Protein AF-A0A6N6RQI7-F1 (afdb_monomer_lite)

Sequence (78 aa):
LHNLAGLVLGYSAARLSGMDVKKARAVSIEVGMQNSGLAVALANIHFIPLAALPAAIFSVWHNISGSAIAWWWRRHAV

pLDDT: mean 96.38, std 6.11, range [50.69, 98.5]

Radius of gyration: 14.49 Å; chains: 1; bounding box: 31×24×38 Å

Structure (mmCIF, N/CA/C/O backbone):
data_AF-A0A6N6RQI7-F1
#
_entry.id   AF-A0A6N6RQI7-F1
#
loop_
_atom_site.group_PDB
_atom_site.id
_atom_site.type_symbol
_atom_site.label_atom_id
_atom_site.label_alt_id
_atom_site.label_comp_id
_atom_site.label_asym_id
_atom_site.label_entity_id
_atom_site.label_seq_id
_atom_site.pdbx_PDB_ins_code
_atom_site.Cartn_x
_atom_site.Cartn_y
_atom_site.Cartn_z
_atom_site.occupancy
_atom_site.B_iso_or_equiv
_atom_site.auth_seq_id
_atom_site.auth_comp_id
_atom_site.auth_asym_id
_atom_site.auth_atom_id
_atom_site.pdbx_PDB_model_num
ATOM 1 N N . LEU A 1 1 ? -4.465 0.043 -7.880 1.00 95.50 1 LEU A N 1
ATOM 2 C CA . LEU A 1 1 ? -5.087 -1.118 -7.194 1.00 95.50 1 LEU A CA 1
ATOM 3 C C . LEU A 1 1 ? -4.177 -1.713 -6.120 1.00 95.50 1 LEU A C 1
ATOM 5 O O . LEU A 1 1 ? -4.567 -1.655 -4.966 1.00 95.50 1 LEU A O 1
ATOM 9 N N . HIS A 1 2 ? -2.971 -2.194 -6.458 1.00 97.69 2 HIS A N 1
ATOM 10 C CA . HIS A 1 2 ? -2.050 -2.859 -5.512 1.00 97.69 2 HIS A CA 1
ATOM 11 C C . HIS A 1 2 ? -1.836 -2.093 -4.190 1.00 97.69 2 HIS A C 1
ATOM 13 O O . HIS A 1 2 ? -2.050 -2.649 -3.122 1.00 97.69 2 HIS A O 1
ATOM 19 N N . ASN A 1 3 ? -1.486 -0.802 -4.248 1.00 97.94 3 ASN A N 1
ATOM 20 C CA . ASN A 1 3 ? -1.287 0.025 -3.049 1.00 97.94 3 ASN A CA 1
ATOM 21 C C . ASN A 1 3 ? -2.550 0.124 -2.173 1.00 97.94 3 ASN A C 1
ATOM 23 O O . ASN A 1 3 ? -2.473 -0.070 -0.967 1.00 97.94 3 ASN A O 1
ATOM 27 N N . LEU A 1 4 ? -3.714 0.390 -2.776 1.00 97.75 4 LEU A N 1
ATOM 28 C CA . LEU A 1 4 ? -4.976 0.499 -2.036 1.00 97.75 4 LEU A CA 1
ATOM 29 C C . LEU A 1 4 ? -5.369 -0.837 -1.398 1.00 97.75 4 LEU A C 1
ATOM 31 O O . LEU A 1 4 ? -5.828 -0.857 -0.261 1.00 97.75 4 LEU A O 1
ATOM 35 N N . ALA A 1 5 ? -5.144 -1.948 -2.104 1.00 98.38 5 ALA A N 1
ATOM 36 C CA . ALA A 1 5 ? -5.327 -3.279 -1.543 1.00 98.38 5 ALA A CA 1
ATOM 37 C C . ALA A 1 5 ? -4.388 -3.504 -0.349 1.00 98.38 5 ALA A C 1
ATOM 39 O O . ALA A 1 5 ? -4.852 -3.961 0.687 1.00 98.38 5 ALA A O 1
ATOM 40 N N . GLY A 1 6 ? -3.114 -3.111 -0.447 1.00 98.31 6 GLY A N 1
ATOM 41 C CA . GLY A 1 6 ? -2.169 -3.167 0.671 1.00 98.31 6 GLY A CA 1
ATOM 42 C C . GLY A 1 6 ? -2.624 -2.346 1.883 1.00 98.31 6 GLY A C 1
ATOM 43 O O . GLY A 1 6 ? -2.638 -2.864 2.996 1.00 98.31 6 GLY A O 1
ATOM 44 N N . LEU A 1 7 ? -3.096 -1.113 1.668 1.00 98.12 7 LEU A N 1
ATOM 45 C CA . LEU A 1 7 ? -3.647 -0.264 2.733 1.00 98.12 7 LEU A CA 1
ATOM 46 C C . LEU A 1 7 ? -4.858 -0.928 3.416 1.00 98.12 7 LEU A C 1
ATOM 48 O O . LEU A 1 7 ? -4.905 -1.016 4.645 1.00 98.12 7 LEU A O 1
ATOM 52 N N . VAL A 1 8 ? -5.830 -1.419 2.640 1.00 98.25 8 VAL A N 1
ATOM 53 C CA . VAL A 1 8 ? -7.063 -2.031 3.168 1.00 98.25 8 VAL A CA 1
ATOM 54 C C . VAL A 1 8 ? -6.777 -3.362 3.857 1.00 98.25 8 VAL A C 1
ATOM 56 O O . VAL A 1 8 ? -7.212 -3.568 4.987 1.00 98.25 8 VAL A O 1
ATOM 59 N N . LEU A 1 9 ? -6.037 -4.259 3.207 1.00 98.44 9 LEU A N 1
ATOM 60 C CA . LEU A 1 9 ? -5.718 -5.575 3.755 1.00 98.44 9 LEU A CA 1
ATOM 61 C C . LEU A 1 9 ? -4.802 -5.460 4.972 1.00 98.44 9 LEU A C 1
ATOM 63 O O . LEU A 1 9 ? -5.044 -6.151 5.953 1.00 98.44 9 LEU A O 1
ATOM 67 N N . GLY A 1 10 ? -3.817 -4.557 4.958 1.00 98.38 10 GLY A N 1
ATOM 68 C CA . GLY A 1 10 ? -2.955 -4.298 6.112 1.00 98.38 10 GLY A CA 1
ATOM 69 C C . GLY A 1 10 ? -3.743 -3.784 7.318 1.00 98.38 10 GLY A C 1
ATOM 70 O O . GLY A 1 10 ? -3.573 -4.288 8.428 1.00 98.38 10 GLY A O 1
ATOM 71 N N . TYR A 1 11 ? -4.676 -2.848 7.100 1.00 98.44 11 TYR A N 1
ATOM 72 C CA . TYR A 1 11 ? -5.568 -2.376 8.163 1.00 98.44 11 TYR A CA 1
ATOM 73 C C . TYR A 1 11 ? -6.458 -3.502 8.698 1.00 98.44 11 TYR A C 1
ATOM 75 O O . TYR A 1 11 ? -6.502 -3.742 9.906 1.00 98.44 11 TYR A O 1
ATOM 83 N N . SER A 1 12 ? -7.160 -4.207 7.808 1.00 98.25 12 SER A N 1
ATOM 84 C CA . SER A 1 12 ? -8.084 -5.279 8.180 1.00 98.25 12 SER A CA 1
ATOM 85 C C . SER A 1 12 ? -7.367 -6.415 8.901 1.00 98.25 12 SER A C 1
ATOM 87 O O . SER A 1 12 ? -7.839 -6.847 9.947 1.00 98.25 12 SER A O 1
ATOM 89 N N . ALA A 1 13 ? -6.204 -6.851 8.414 1.00 98.50 13 ALA A N 1
ATOM 90 C CA . ALA A 1 13 ? -5.403 -7.886 9.060 1.00 98.50 13 ALA A CA 1
ATOM 91 C C . ALA A 1 13 ? -4.976 -7.467 10.474 1.00 98.50 13 ALA A C 1
ATOM 93 O O . ALA A 1 13 ? -5.143 -8.236 11.415 1.00 98.50 13 ALA A O 1
ATOM 94 N N . ALA A 1 14 ? -4.509 -6.229 10.663 1.00 98.38 14 ALA A N 1
ATOM 95 C CA . ALA A 1 14 ? -4.148 -5.730 11.989 1.00 98.38 14 ALA A CA 1
ATOM 96 C C . ALA A 1 14 ? -5.350 -5.678 12.949 1.00 98.38 14 ALA A C 1
ATOM 98 O O . ALA A 1 14 ? -5.229 -6.045 14.120 1.00 98.38 14 ALA A O 1
ATOM 99 N N . ARG A 1 15 ? -6.526 -5.260 12.458 1.00 98.19 15 ARG A N 1
ATOM 100 C CA . ARG A 1 15 ? -7.766 -5.243 13.251 1.00 98.19 15 ARG A CA 1
ATOM 101 C C . ARG A 1 15 ? -8.242 -6.650 13.610 1.00 98.19 15 ARG A C 1
ATOM 103 O O . ARG A 1 15 ? -8.640 -6.858 14.753 1.00 98.19 15 ARG A O 1
ATOM 110 N N . LEU A 1 16 ? -8.168 -7.601 12.678 1.00 98.31 16 LEU A N 1
ATOM 111 C CA . LEU A 1 16 ? -8.496 -9.012 12.918 1.00 98.31 16 LEU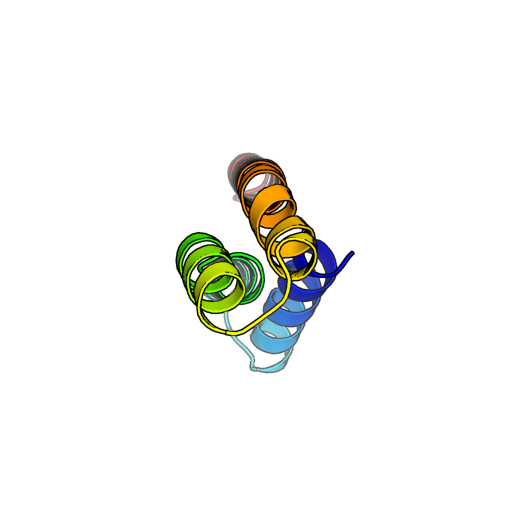 A CA 1
ATOM 112 C C . LEU A 1 16 ? -7.538 -9.659 13.928 1.00 98.31 16 LEU A C 1
ATOM 114 O O . LEU A 1 16 ? -7.965 -10.480 14.730 1.00 98.31 16 LEU A O 1
ATOM 118 N N . SER A 1 17 ? -6.279 -9.221 13.962 1.00 98.31 17 SER A N 1
ATOM 119 C CA . SER A 1 17 ? -5.287 -9.623 14.969 1.00 98.31 17 SER A CA 1
ATOM 120 C C . SER A 1 17 ? -5.457 -8.933 16.334 1.00 98.31 17 SER A C 1
ATOM 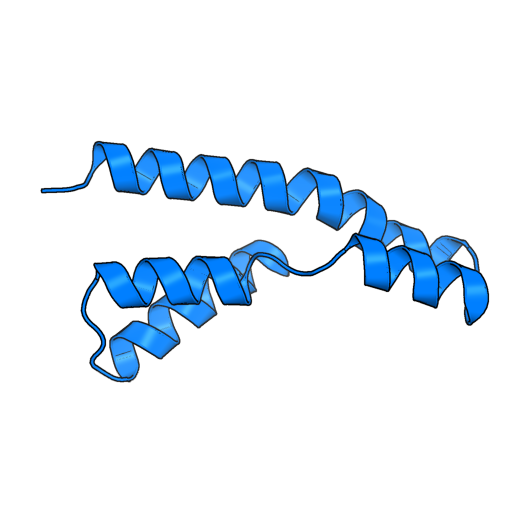122 O O . SER A 1 17 ? -4.591 -9.061 17.197 1.00 98.31 17 SER A O 1
ATOM 124 N N . GLY A 1 18 ? -6.534 -8.168 16.548 1.00 97.81 18 GLY A N 1
ATOM 125 C CA . GLY A 1 18 ? -6.840 -7.531 17.833 1.00 97.81 18 GLY A CA 1
ATOM 126 C C . GLY A 1 18 ? -6.055 -6.249 18.134 1.00 97.81 18 GLY A C 1
ATOM 127 O O . GLY A 1 18 ? -6.105 -5.754 19.259 1.00 97.81 18 GLY A O 1
ATOM 128 N N . MET A 1 19 ? -5.339 -5.677 17.159 1.00 98.12 19 MET A N 1
ATOM 129 C CA . MET A 1 19 ? -4.602 -4.428 17.368 1.00 98.12 19 MET A CA 1
ATOM 130 C C . MET A 1 19 ? -5.547 -3.232 17.520 1.00 98.12 19 MET A C 1
ATOM 132 O O . MET A 1 19 ? -6.569 -3.131 16.833 1.00 98.12 19 MET A O 1
ATOM 136 N N . ASP A 1 20 ? -5.175 -2.279 18.377 1.00 97.19 20 ASP A N 1
ATOM 137 C CA . ASP A 1 20 ? -5.865 -0.993 18.474 1.00 97.19 20 ASP A CA 1
ATOM 138 C C . ASP A 1 20 ? -5.805 -0.202 17.151 1.00 97.19 20 ASP A C 1
ATOM 140 O O . ASP A 1 20 ? -5.037 -0.505 16.233 1.00 97.19 20 ASP A O 1
ATOM 144 N N . VAL A 1 21 ? -6.646 0.828 17.034 1.00 96.31 21 VAL A N 1
ATOM 145 C CA . VAL A 1 21 ? -6.774 1.614 15.797 1.00 96.31 21 VAL A CA 1
ATOM 146 C C . VAL A 1 21 ? -5.462 2.304 15.419 1.00 96.31 21 VAL A C 1
ATOM 148 O O . VAL A 1 21 ? -5.153 2.394 14.233 1.00 96.31 21 VAL A O 1
ATOM 151 N N . LYS A 1 22 ? -4.667 2.774 16.389 1.00 96.38 22 LYS A N 1
ATOM 152 C CA . LYS A 1 22 ? -3.402 3.469 16.102 1.00 96.38 22 LYS A CA 1
ATOM 153 C C . LYS A 1 22 ? -2.399 2.505 15.470 1.00 96.38 22 LYS A C 1
ATOM 155 O O . LYS A 1 22 ? -1.839 2.817 14.421 1.00 96.38 22 LYS A O 1
ATOM 160 N N . LYS A 1 23 ? -2.239 1.316 16.052 1.00 97.94 23 LYS A N 1
ATOM 161 C CA . LYS A 1 23 ? -1.389 0.247 15.512 1.00 97.94 23 LYS A CA 1
ATOM 162 C C . LYS A 1 23 ? -1.893 -0.243 14.157 1.00 97.94 23 LYS A C 1
ATOM 164 O O . LYS A 1 23 ? -1.100 -0.368 13.233 1.00 97.94 23 LYS A O 1
ATOM 169 N N . ALA A 1 24 ? -3.202 -0.435 13.992 1.00 98.25 24 ALA A N 1
ATOM 170 C CA . ALA A 1 24 ? -3.766 -0.865 12.713 1.00 98.25 24 ALA A CA 1
ATOM 171 C C . ALA A 1 24 ? -3.548 0.155 11.582 1.00 98.25 24 ALA A C 1
ATOM 173 O O . ALA A 1 24 ? -3.266 -0.235 10.450 1.00 98.25 24 ALA A O 1
ATOM 174 N N . ARG A 1 25 ? -3.623 1.461 11.878 1.00 97.69 25 ARG A N 1
ATOM 175 C CA . ARG A 1 25 ? -3.271 2.529 10.925 1.00 97.69 25 ARG A CA 1
ATOM 176 C C . ARG A 1 25 ? -1.791 2.478 10.536 1.00 97.69 25 ARG A C 1
ATOM 178 O O . ARG A 1 25 ? -1.481 2.617 9.359 1.00 97.69 25 ARG A O 1
ATOM 185 N N . ALA A 1 26 ? -0.897 2.231 11.494 1.00 98.00 26 ALA A N 1
ATOM 186 C CA . ALA A 1 26 ? 0.530 2.072 11.211 1.00 98.00 26 ALA A CA 1
ATOM 187 C C . ALA A 1 26 ? 0.796 0.857 10.304 1.00 98.00 26 ALA A C 1
ATOM 189 O O . ALA A 1 26 ? 1.446 1.000 9.275 1.00 98.00 26 ALA A O 1
ATOM 190 N N . VAL A 1 27 ? 0.214 -0.306 10.619 1.00 98.44 27 VAL A N 1
ATOM 191 C CA . VAL A 1 27 ? 0.356 -1.522 9.797 1.00 98.44 27 VAL A CA 1
ATOM 192 C C . VAL A 1 27 ? -0.221 -1.329 8.393 1.00 98.44 27 VAL A C 1
ATOM 194 O O . VAL A 1 27 ? 0.380 -1.760 7.416 1.00 98.44 27 VAL A O 1
ATOM 197 N N . SER A 1 28 ? -1.362 -0.651 8.264 1.00 98.44 28 SER A N 1
ATOM 198 C CA . SER A 1 28 ? -1.937 -0.296 6.962 1.00 98.44 28 SER A CA 1
ATOM 199 C C . SER A 1 28 ? -0.939 0.462 6.084 1.00 98.44 28 SER A C 1
ATOM 201 O O . SER A 1 28 ? -0.726 0.078 4.935 1.00 98.44 28 SER A O 1
ATOM 203 N N . ILE A 1 29 ? -0.291 1.492 6.640 1.00 98.19 2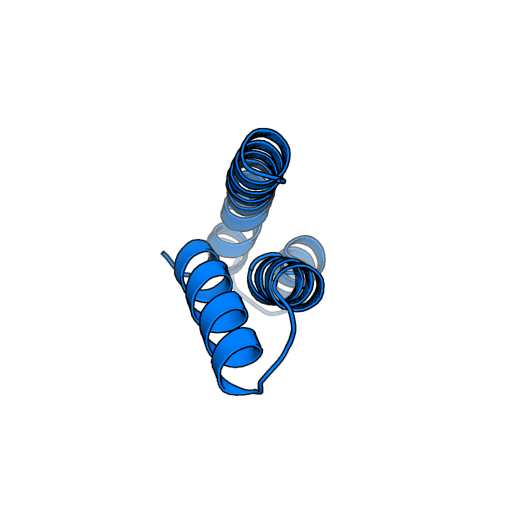9 ILE A N 1
ATOM 204 C CA . ILE A 1 29 ? 0.726 2.286 5.942 1.00 98.19 29 ILE A CA 1
ATOM 205 C C . ILE A 1 29 ? 1.946 1.434 5.601 1.00 98.19 29 ILE A C 1
ATOM 207 O O . ILE A 1 29 ? 2.356 1.446 4.449 1.00 98.19 29 ILE A O 1
ATOM 211 N N . GLU A 1 30 ? 2.468 0.650 6.543 1.00 97.94 30 GLU A N 1
ATOM 212 C CA . GLU A 1 30 ? 3.638 -0.210 6.318 1.00 97.94 30 GLU A CA 1
ATOM 213 C C . GLU A 1 30 ? 3.411 -1.211 5.172 1.00 97.94 30 GLU A C 1
ATOM 215 O O . GLU A 1 30 ? 4.270 -1.419 4.323 1.00 97.94 30 GLU A O 1
ATOM 220 N N . VAL A 1 31 ? 2.216 -1.802 5.093 1.00 98.12 31 VAL A N 1
ATOM 221 C CA . VAL A 1 31 ? 1.878 -2.754 4.024 1.00 98.12 31 VAL A CA 1
ATOM 222 C C . VAL A 1 31 ? 1.630 -2.037 2.690 1.00 98.12 31 VAL A C 1
ATOM 224 O O . VAL A 1 31 ? 2.007 -2.532 1.624 1.00 98.12 31 VAL A O 1
ATOM 227 N N . GLY A 1 32 ? 0.975 -0.875 2.720 1.00 97.31 32 GLY A N 1
ATOM 228 C CA . GLY A 1 32 ? 0.633 -0.112 1.520 1.00 97.31 32 GLY A CA 1
ATOM 229 C C . GLY A 1 32 ? 1.805 0.660 0.905 1.00 97.31 32 GLY A C 1
ATOM 230 O O . GLY A 1 32 ? 1.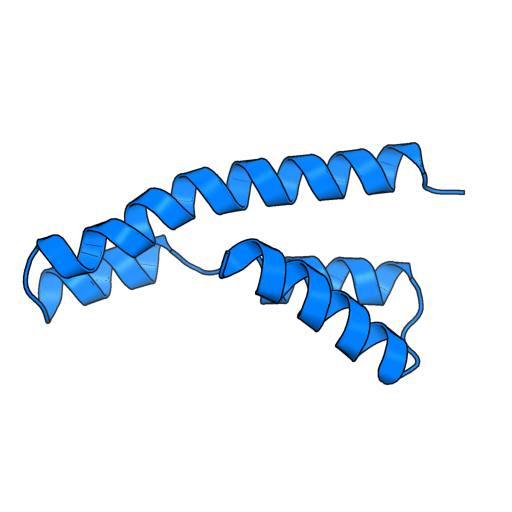815 0.870 -0.313 1.00 97.31 32 GLY A O 1
ATOM 231 N N . MET A 1 33 ? 2.772 1.091 1.715 1.00 97.88 33 MET A N 1
ATOM 232 C CA . MET A 1 33 ? 3.903 1.928 1.312 1.00 97.88 33 MET A CA 1
ATOM 233 C C . MET A 1 33 ? 5.160 1.077 1.156 1.00 97.88 33 MET A C 1
ATOM 235 O O . MET A 1 33 ? 5.803 0.684 2.119 1.00 97.88 33 MET A O 1
ATOM 239 N N . GLN A 1 34 ? 5.501 0.786 -0.095 1.00 97.56 34 GLN A N 1
ATOM 240 C CA . GLN A 1 34 ? 6.616 -0.089 -0.452 1.00 97.56 34 GLN A CA 1
ATOM 241 C C . GLN A 1 34 ? 7.862 0.721 -0.812 1.00 97.56 34 GLN A C 1
ATOM 243 O O . GLN A 1 34 ? 7.770 1.865 -1.268 1.00 97.56 34 GLN A O 1
ATOM 248 N N . ASN A 1 35 ? 9.037 0.095 -0.711 1.00 97.81 35 ASN A N 1
ATOM 249 C CA . ASN A 1 35 ? 10.271 0.663 -1.248 1.00 97.81 35 ASN A CA 1
ATOM 250 C C . ASN A 1 35 ? 10.299 0.543 -2.786 1.00 97.81 35 ASN A C 1
ATOM 252 O O . ASN A 1 35 ? 10.931 -0.340 -3.367 1.00 97.81 35 ASN A O 1
ATOM 256 N N . SER A 1 36 ? 9.584 1.450 -3.453 1.00 96.06 36 SER A N 1
ATOM 257 C CA . SER A 1 36 ? 9.506 1.534 -4.916 1.00 96.06 36 SER A CA 1
ATOM 258 C C . SER A 1 36 ? 10.844 1.874 -5.574 1.00 96.06 36 SER A C 1
ATOM 260 O O . SER A 1 36 ? 11.078 1.459 -6.706 1.00 96.06 36 SER A O 1
ATOM 262 N N . GLY A 1 37 ? 11.735 2.592 -4.881 1.00 96.25 37 GLY A N 1
ATOM 263 C CA . GLY A 1 37 ? 13.063 2.937 -5.395 1.00 96.25 37 GLY A CA 1
ATOM 264 C C . GLY A 1 37 ? 13.946 1.705 -5.585 1.00 96.25 37 GLY A C 1
ATOM 265 O O . GLY A 1 37 ? 14.529 1.521 -6.652 1.00 96.25 37 GLY A O 1
ATOM 266 N N . LEU A 1 38 ? 13.970 0.812 -4.590 1.00 97.81 38 LEU A N 1
ATOM 267 C CA . LEU A 1 38 ? 14.669 -0.468 -4.699 1.00 97.81 38 LEU A CA 1
ATOM 268 C C . LEU A 1 38 ? 14.080 -1.336 -5.819 1.00 97.81 38 LEU A C 1
ATOM 270 O O . LEU A 1 38 ? 14.829 -1.947 -6.577 1.00 97.81 38 LEU A O 1
ATOM 274 N N . ALA A 1 39 ? 12.753 -1.349 -5.970 1.00 97.62 39 ALA A N 1
ATOM 275 C CA . ALA A 1 39 ? 12.097 -2.087 -7.047 1.00 97.62 39 ALA A CA 1
ATOM 276 C C . ALA A 1 39 ? 12.486 -1.563 -8.443 1.00 97.62 39 ALA A C 1
ATOM 278 O O . ALA A 1 39 ? 12.786 -2.364 -9.324 1.00 97.62 39 ALA A O 1
ATOM 279 N N . VAL A 1 40 ? 12.553 -0.239 -8.640 1.00 98.00 40 VAL A N 1
ATOM 280 C CA . VAL A 1 40 ? 13.067 0.368 -9.885 1.00 98.00 40 VAL A CA 1
ATOM 281 C C . VAL A 1 40 ? 14.528 -0.021 -10.123 1.00 98.00 40 VAL A C 1
ATOM 283 O O . VAL A 1 40 ? 14.877 -0.417 -11.234 1.00 98.00 40 VAL A O 1
ATOM 286 N N . ALA A 1 41 ? 15.377 0.063 -9.094 1.00 97.69 41 ALA A N 1
ATOM 287 C CA . ALA A 1 41 ? 16.795 -0.272 -9.210 1.00 97.69 41 ALA A CA 1
ATOM 288 C C . ALA A 1 41 ? 17.002 -1.735 -9.639 1.00 97.69 41 ALA A C 1
ATOM 290 O O . ALA A 1 41 ? 17.721 -1.994 -10.602 1.00 97.69 41 ALA A O 1
ATOM 291 N N . LEU A 1 42 ? 16.317 -2.681 -8.989 1.00 98.06 42 LEU A N 1
ATOM 292 C CA . LEU A 1 42 ? 16.377 -4.102 -9.343 1.00 98.06 42 LEU A CA 1
ATOM 293 C C . LEU A 1 42 ? 15.806 -4.373 -10.742 1.00 98.06 42 LEU A C 1
ATOM 295 O O . LEU A 1 42 ? 16.391 -5.149 -11.497 1.00 98.06 42 LEU A O 1
ATOM 299 N N . ALA A 1 43 ? 14.700 -3.718 -11.110 1.00 97.94 43 ALA A N 1
ATOM 300 C CA . ALA A 1 43 ? 14.100 -3.862 -12.434 1.00 97.94 43 ALA A CA 1
ATOM 301 C C . ALA A 1 43 ? 15.059 -3.434 -13.553 1.00 97.94 43 ALA A C 1
ATOM 303 O O . ALA A 1 43 ? 15.187 -4.142 -14.547 1.00 97.94 43 ALA A O 1
ATOM 304 N N . ASN A 1 44 ? 15.774 -2.323 -13.364 1.00 96.50 44 ASN A N 1
ATOM 305 C CA . ASN A 1 44 ? 16.735 -1.813 -14.343 1.00 96.50 44 ASN A CA 1
ATOM 306 C C . ASN A 1 44 ? 17.982 -2.697 -14.496 1.00 96.50 44 ASN A C 1
ATOM 308 O O . ASN A 1 44 ? 18.567 -2.723 -15.575 1.00 96.50 44 ASN A O 1
ATOM 312 N N . ILE A 1 45 ? 18.411 -3.386 -13.432 1.00 97.88 45 ILE A N 1
ATOM 313 C CA . ILE A 1 45 ? 19.608 -4.243 -13.465 1.00 97.88 45 ILE A CA 1
ATOM 314 C C . ILE A 1 45 ? 19.287 -5.622 -14.056 1.00 97.88 45 ILE A C 1
ATOM 316 O O . ILE A 1 45 ? 20.111 -6.193 -14.767 1.00 97.88 45 ILE A O 1
ATOM 320 N N . HIS A 1 46 ? 18.113 -6.178 -13.747 1.00 98.06 46 HIS A N 1
ATOM 321 C CA . HIS A 1 46 ? 17.828 -7.597 -13.987 1.00 98.06 46 HIS A CA 1
ATOM 322 C C . HIS A 1 46 ? 16.767 -7.871 -15.059 1.00 98.06 46 HIS A C 1
ATOM 324 O O . HIS A 1 46 ? 16.619 -9.019 -15.476 1.00 98.06 46 HIS A O 1
ATOM 330 N N . PHE A 1 47 ? 16.021 -6.859 -15.510 1.00 97.12 47 PHE A N 1
ATOM 331 C CA . PHE A 1 47 ? 14.893 -7.032 -16.427 1.00 97.12 47 PHE A CA 1
ATOM 332 C C . PHE A 1 47 ? 14.899 -5.994 -17.557 1.00 97.12 47 PHE A C 1
ATOM 334 O O . PHE A 1 47 ? 15.769 -5.131 -17.651 1.00 97.12 47 PHE A O 1
ATOM 341 N N . ILE A 1 48 ? 13.913 -6.089 -18.453 1.00 95.81 48 ILE A N 1
ATOM 342 C CA . ILE A 1 48 ? 13.716 -5.095 -19.512 1.00 95.81 48 ILE A CA 1
ATOM 343 C C . ILE A 1 48 ? 13.280 -3.743 -18.915 1.00 95.81 48 ILE A C 1
ATOM 345 O O . ILE A 1 48 ? 12.547 -3.739 -17.924 1.00 95.81 48 ILE A O 1
ATOM 349 N N . PRO A 1 49 ? 13.612 -2.597 -19.542 1.00 90.94 49 PRO A N 1
ATOM 350 C CA . PRO A 1 49 ? 13.291 -1.268 -19.002 1.00 90.94 49 PRO A CA 1
ATOM 351 C C . PRO A 1 49 ? 11.811 -1.060 -18.645 1.00 90.94 49 PRO A C 1
ATOM 353 O O . PRO A 1 49 ? 11.479 -0.369 -17.684 1.00 90.94 49 PRO A O 1
ATOM 356 N N . LEU A 1 50 ? 10.902 -1.708 -19.383 1.00 97.12 50 LEU A N 1
ATOM 357 C CA . LEU A 1 50 ? 9.463 -1.646 -19.120 1.00 97.12 50 LEU A CA 1
ATOM 358 C C . LEU A 1 50 ? 9.082 -2.194 -17.729 1.00 97.12 50 LEU A C 1
ATOM 360 O O . LEU A 1 50 ? 8.096 -1.747 -17.149 1.00 97.12 50 LEU A O 1
ATOM 364 N N . ALA A 1 51 ? 9.867 -3.115 -17.163 1.00 97.50 51 ALA A N 1
ATOM 365 C CA . ALA A 1 51 ? 9.626 -3.691 -15.840 1.00 97.50 51 ALA A CA 1
ATOM 366 C C . ALA A 1 51 ? 9.795 -2.676 -14.694 1.00 97.50 51 AL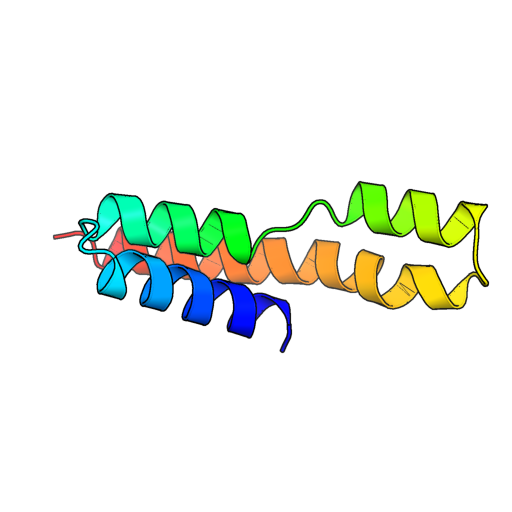A A C 1
ATOM 368 O O . ALA A 1 51 ? 9.224 -2.868 -13.622 1.00 97.50 51 ALA A O 1
ATOM 369 N N . ALA A 1 52 ? 10.529 -1.578 -14.908 1.00 97.38 52 ALA A N 1
ATOM 370 C CA . ALA A 1 52 ? 10.680 -0.511 -13.918 1.00 97.38 52 ALA A CA 1
ATOM 371 C C . ALA A 1 52 ? 9.456 0.419 -13.852 1.00 97.38 52 ALA A C 1
ATOM 373 O O . ALA A 1 52 ? 9.225 1.080 -12.836 1.00 97.38 52 ALA A O 1
ATOM 374 N N . LEU A 1 53 ? 8.646 0.459 -14.918 1.00 97.75 53 LEU A N 1
ATOM 375 C CA . LEU A 1 53 ? 7.535 1.400 -15.059 1.00 97.75 53 LEU A CA 1
ATOM 376 C C . LEU A 1 53 ? 6.487 1.280 -13.934 1.00 97.75 53 LEU A C 1
ATOM 378 O O . LEU A 1 53 ? 6.128 2.316 -13.366 1.00 97.75 53 LEU A O 1
ATOM 382 N N . PRO A 1 54 ? 6.020 0.075 -13.536 1.00 97.50 54 PRO A N 1
ATOM 383 C CA . PRO A 1 54 ? 5.065 -0.050 -12.441 1.00 97.50 54 PRO A CA 1
ATOM 384 C C . PRO A 1 54 ? 5.612 0.505 -11.126 1.00 97.50 54 PRO A C 1
ATOM 386 O O . PRO A 1 54 ? 4.893 1.217 -10.432 1.00 97.50 54 PRO A O 1
ATOM 389 N N . ALA A 1 55 ? 6.878 0.229 -10.800 1.00 96.88 55 ALA A N 1
ATOM 390 C CA . ALA A 1 55 ? 7.511 0.696 -9.568 1.00 96.88 55 ALA A CA 1
ATOM 391 C C . ALA A 1 55 ? 7.714 2.222 -9.563 1.00 96.88 55 ALA A C 1
ATOM 393 O O . ALA A 1 55 ? 7.458 2.872 -8.549 1.00 96.88 55 ALA A O 1
ATOM 394 N N . ALA A 1 56 ? 8.081 2.813 -10.703 1.00 97.50 56 ALA A N 1
ATOM 395 C CA . ALA A 1 56 ? 8.210 4.262 -10.845 1.00 97.50 56 ALA A CA 1
ATOM 396 C C . ALA A 1 56 ? 6.863 4.983 -10.649 1.00 97.50 56 ALA A C 1
ATOM 398 O O . ALA A 1 56 ? 6.771 5.923 -9.858 1.00 97.50 56 ALA A O 1
ATOM 399 N N . ILE A 1 57 ? 5.795 4.497 -11.297 1.00 98.00 57 ILE A N 1
ATOM 400 C CA . ILE A 1 57 ? 4.430 5.023 -11.110 1.00 98.00 57 ILE A CA 1
ATOM 401 C C . ILE A 1 57 ? 3.972 4.819 -9.666 1.00 98.00 57 ILE A C 1
ATOM 403 O O . ILE A 1 57 ? 3.398 5.729 -9.062 1.00 98.00 57 ILE A O 1
ATOM 407 N N . PHE A 1 58 ? 4.251 3.641 -9.094 1.00 97.38 58 PHE A N 1
ATOM 408 C CA . PHE A 1 58 ? 3.933 3.340 -7.704 1.00 97.38 58 PHE A CA 1
ATOM 409 C C . PHE A 1 58 ? 4.540 4.406 -6.798 1.00 97.38 58 PHE A C 1
ATOM 411 O O . PHE A 1 58 ? 3.810 4.934 -5.968 1.00 97.38 58 PHE A O 1
ATOM 418 N N . SER A 1 59 ? 5.806 4.790 -7.012 1.00 96.25 59 SER A N 1
ATOM 419 C CA . SER A 1 59 ? 6.523 5.800 -6.220 1.00 96.25 59 SER A CA 1
ATOM 420 C C . SER A 1 59 ? 5.762 7.116 -6.075 1.00 96.25 59 SER A C 1
ATOM 422 O O . SER A 1 59 ? 5.699 7.674 -4.984 1.00 96.25 59 SER A O 1
ATOM 424 N N . VAL A 1 60 ? 5.146 7.601 -7.151 1.00 97.75 60 VAL A N 1
ATOM 425 C CA . VAL A 1 60 ? 4.309 8.806 -7.094 1.00 97.75 60 VAL A CA 1
ATOM 426 C C . VAL A 1 60 ? 2.982 8.494 -6.402 1.00 97.75 60 VAL A C 1
ATOM 428 O O . VAL A 1 60 ? 2.564 9.202 -5.487 1.00 97.75 60 VAL A O 1
ATOM 431 N N . TRP A 1 61 ? 2.328 7.406 -6.810 1.00 98.31 61 TRP A N 1
ATOM 432 C CA . TRP A 1 61 ? 0.990 7.061 -6.344 1.00 98.31 61 TRP A CA 1
ATOM 433 C C . TRP A 1 61 ? 0.914 6.781 -4.839 1.00 98.31 61 TRP A C 1
ATOM 435 O O . TRP A 1 61 ? 0.025 7.306 -4.172 1.00 98.31 61 TRP A O 1
ATOM 445 N N . HIS A 1 62 ? 1.826 5.971 -4.291 1.00 97.81 62 HIS A N 1
ATOM 446 C CA . HIS A 1 62 ? 1.769 5.556 -2.886 1.00 97.81 62 HIS A CA 1
ATOM 447 C C . HIS A 1 62 ? 2.030 6.727 -1.933 1.00 97.81 62 HIS A C 1
ATOM 449 O O . HIS A 1 62 ? 1.391 6.804 -0.888 1.00 97.81 62 HIS A O 1
ATOM 455 N N . ASN A 1 63 ? 2.855 7.700 -2.337 1.00 97.56 63 ASN A N 1
ATOM 456 C CA . ASN A 1 63 ? 3.039 8.948 -1.593 1.00 97.56 63 ASN A CA 1
ATOM 457 C C . ASN A 1 63 ? 1.758 9.795 -1.556 1.00 97.56 63 ASN A C 1
ATOM 459 O O . ASN A 1 63 ? 1.399 10.318 -0.499 1.00 97.56 63 ASN A O 1
ATOM 463 N N . ILE A 1 64 ? 1.040 9.902 -2.680 1.00 98.25 64 ILE A N 1
ATOM 464 C CA . ILE A 1 64 ? -0.232 10.637 -2.753 1.00 98.25 64 ILE A CA 1
ATOM 465 C C . ILE A 1 64 ? -1.302 9.941 -1.904 1.00 98.25 64 ILE A C 1
ATOM 467 O O . ILE A 1 64 ? -1.918 10.576 -1.046 1.00 98.25 64 ILE A O 1
ATOM 471 N N . SER A 1 65 ? -1.520 8.640 -2.109 1.00 97.69 65 SER A N 1
ATOM 472 C CA . SER A 1 65 ? -2.558 7.886 -1.399 1.00 97.69 65 SER A CA 1
ATOM 473 C C . SER A 1 65 ? -2.263 7.754 0.099 1.00 97.69 65 SER A C 1
ATOM 475 O O . SER A 1 65 ? -3.170 7.932 0.914 1.00 97.69 65 SER A O 1
ATOM 477 N N . GLY A 1 66 ? -1.002 7.513 0.472 1.00 97.06 66 GLY A N 1
ATOM 478 C CA . GLY A 1 66 ? -0.532 7.452 1.856 1.00 97.06 66 GLY A CA 1
ATOM 479 C C . GLY A 1 66 ? -0.717 8.783 2.585 1.00 97.06 66 GLY A C 1
ATOM 480 O O . GLY A 1 66 ? -1.264 8.825 3.687 1.00 97.06 66 GLY A O 1
ATOM 481 N N . SER A 1 67 ? -0.365 9.897 1.938 1.00 97.44 67 SER A N 1
ATOM 482 C CA . SER A 1 67 ? -0.593 11.234 2.500 1.00 97.44 67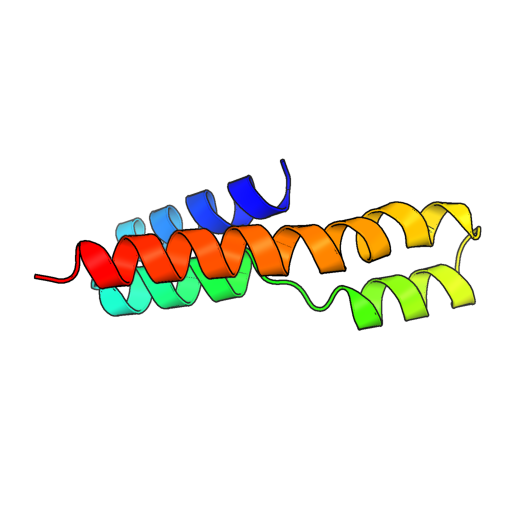 SER A CA 1
ATOM 483 C C . SER A 1 67 ? -2.084 11.545 2.646 1.00 97.44 67 SER A C 1
ATOM 485 O O . SER A 1 67 ? -2.505 12.092 3.667 1.00 97.44 67 SER A O 1
ATOM 487 N N . ALA A 1 68 ? -2.902 11.166 1.659 1.00 97.75 68 ALA A N 1
ATOM 488 C CA . ALA A 1 68 ? -4.346 11.377 1.692 1.00 97.75 68 ALA A CA 1
ATOM 489 C C . ALA A 1 68 ? -5.020 10.599 2.835 1.00 97.75 68 ALA A C 1
ATOM 491 O O . ALA A 1 68 ? -5.816 11.175 3.581 1.00 97.75 68 ALA A O 1
ATOM 492 N N . ILE A 1 69 ? -4.680 9.317 3.023 1.00 97.12 69 ILE A N 1
ATOM 493 C CA . ILE A 1 69 ? -5.264 8.505 4.100 1.00 97.12 69 ILE A CA 1
ATOM 494 C C . ILE A 1 69 ? -4.762 8.947 5.481 1.00 97.12 69 ILE A C 1
ATOM 496 O O . ILE A 1 69 ? -5.560 9.052 6.414 1.00 97.12 69 ILE A O 1
ATOM 500 N N . ALA A 1 70 ? -3.480 9.309 5.605 1.00 96.44 70 ALA A N 1
ATOM 501 C CA . ALA A 1 70 ? -2.925 9.861 6.838 1.00 96.44 70 ALA A CA 1
ATOM 502 C C . ALA A 1 70 ? -3.617 11.177 7.224 1.00 96.44 70 ALA A C 1
ATOM 504 O O . ALA A 1 70 ? -4.003 11.377 8.378 1.00 96.44 70 ALA A O 1
ATOM 505 N N . TRP A 1 71 ? -3.843 12.060 6.249 1.00 97.12 71 TRP A N 1
ATOM 506 C CA . TRP A 1 71 ? -4.597 13.294 6.447 1.00 97.12 71 TRP A CA 1
ATOM 507 C C . TRP A 1 71 ? -6.048 13.030 6.861 1.00 97.12 71 TRP A C 1
ATOM 509 O O . TRP A 1 71 ? -6.554 13.687 7.775 1.00 97.12 71 TRP A O 1
ATOM 519 N N . TRP A 1 72 ? -6.708 12.053 6.235 1.00 96.50 72 TRP A N 1
ATOM 520 C CA . TRP A 1 72 ? -8.080 11.684 6.573 1.00 96.50 72 TRP A CA 1
ATOM 521 C C . TRP A 1 72 ? -8.171 11.174 8.014 1.00 96.50 72 TRP A C 1
ATOM 523 O O . TRP A 1 72 ? -8.995 11.662 8.788 1.00 96.50 72 TRP A O 1
ATOM 533 N N . TRP A 1 73 ? -7.266 10.282 8.423 1.00 95.69 73 TRP A N 1
ATOM 534 C CA . TRP A 1 73 ? -7.181 9.797 9.800 1.00 95.69 73 TRP A CA 1
ATOM 535 C C . TRP A 1 73 ? -6.861 10.883 10.815 1.00 95.69 73 TRP A C 1
ATOM 537 O O . TRP A 1 73 ? -7.366 10.806 11.932 1.00 95.69 73 TRP A O 1
ATOM 547 N N . ARG A 1 74 ? -6.051 11.883 10.449 1.00 95.06 74 ARG A N 1
ATOM 548 C CA . ARG A 1 74 ? -5.773 13.040 11.309 1.00 95.06 74 ARG A CA 1
ATOM 549 C C . ARG A 1 74 ? -7.032 13.868 11.556 1.00 95.06 74 ARG A C 1
ATOM 551 O O . ARG A 1 74 ? -7.241 14.320 12.671 1.00 95.06 74 ARG A O 1
ATOM 558 N N . ARG A 1 75 ? -7.871 14.063 10.533 1.00 93.94 75 ARG A N 1
ATOM 559 C CA . ARG A 1 75 ? -9.137 14.811 10.659 1.00 93.94 75 ARG A CA 1
ATOM 560 C C . ARG A 1 75 ? -10.220 14.067 11.442 1.00 93.94 75 ARG A C 1
ATOM 562 O O . ARG A 1 75 ? -11.094 14.715 11.996 1.00 93.94 75 ARG A O 1
ATOM 569 N N . HIS A 1 76 ? -10.148 12.739 11.481 1.00 87.69 76 HIS A N 1
ATOM 570 C CA . HIS A 1 76 ? -11.099 11.867 12.181 1.00 87.69 76 HIS A CA 1
ATOM 571 C C . HIS A 1 76 ? -10.439 11.151 13.371 1.00 87.69 76 HIS A C 1
ATOM 573 O O . HIS A 1 76 ? -10.825 10.039 13.739 1.00 87.69 76 HIS A O 1
ATOM 579 N N . ALA A 1 77 ? -9.376 11.735 13.928 1.00 72.62 77 ALA A N 1
ATOM 580 C CA . ALA A 1 77 ? -8.827 11.303 15.200 1.00 72.62 77 ALA A CA 1
ATOM 581 C C . ALA A 1 77 ? -9.702 11.916 16.299 1.00 72.62 77 ALA A C 1
ATOM 583 O O . ALA A 1 77 ? -9.695 13.133 16.471 1.00 72.62 77 ALA A O 1
ATOM 584 N N . VAL A 1 78 ? -10.485 11.067 16.967 1.00 50.69 78 VAL A N 1
ATOM 585 C CA . VAL A 1 78 ? -11.133 11.379 18.249 1.00 50.69 78 VAL A CA 1
ATOM 586 C C . VAL A 1 78 ? -10.154 11.037 19.362 1.00 50.69 78 VAL A C 1
ATOM 588 O O . VAL A 1 78 ? -9.506 9.967 19.242 1.00 50.69 78 VAL A O 1
#

Foldseek 3Di:
DQLVCQLVVQLVVCVVVVHDNVVSNVSSLVRNPDPLVVQLVCCVVPHDNVSNVVSVVSVVVSVVVNVVVVVVCVVVPD

Secondary structure (DSSP, 8-state):
-HHHHHHHHHHHHHHHTT--HHHHHHHHHHHH---HHHHHHHHHHHS-GGGGHHHHHHHHHHHHHHHHHHHHHHHT--